Protein AF-A0A0F0FXB6-F1 (afdb_monomer)

Solvent-accessible surface area (backbone atoms only — not comparable to full-atom values): 3924 Å² total; per-residue (Å²): 135,88,76,64,39,60,41,76,51,86,93,66,53,51,74,38,54,66,85,80,45,65,73,45,69,81,87,79,54,42,24,30,52,37,93,87,77,63,48,80,33,70,39,41,82,41,76,44,95,88,69,47,78,45,76,42,61,78,79,129

Structure (mmCIF, N/CA/C/O backbone):
data_AF-A0A0F0FXB6-F1
#
_entry.id   AF-A0A0F0FXB6-F1
#
loop_
_atom_site.group_PDB
_atom_site.id
_atom_site.type_symbol
_atom_site.label_atom_id
_atom_site.label_alt_id
_atom_site.label_comp_id
_atom_site.label_asym_id
_atom_site.label_entity_id
_atom_site.label_seq_id
_atom_site.pdbx_PDB_ins_code
_atom_site.Cartn_x
_atom_site.Cartn_y
_atom_site.Cartn_z
_atom_site.occupancy
_atom_site.B_iso_or_equiv
_atom_site.auth_seq_id
_atom_site.auth_comp_id
_atom_site.auth_asym_id
_atom_site.auth_atom_id
_atom_site.pdbx_PDB_model_num
ATOM 1 N N . MET A 1 1 ? -17.785 0.450 -8.485 1.00 48.22 1 MET A N 1
ATOM 2 C CA . MET A 1 1 ? -16.416 0.776 -8.944 1.00 48.22 1 MET A CA 1
ATOM 3 C C . MET A 1 1 ? -15.415 0.172 -7.978 1.00 48.22 1 MET A C 1
ATOM 5 O O . MET A 1 1 ? -15.459 0.489 -6.796 1.00 48.22 1 MET A O 1
ATOM 9 N N . LYS A 1 2 ? -14.575 -0.748 -8.453 1.00 57.72 2 LYS A N 1
ATOM 10 C CA . LYS A 1 2 ? -13.550 -1.399 -7.637 1.00 57.72 2 LYS A CA 1
ATOM 11 C C . LYS A 1 2 ? -12.352 -0.450 -7.543 1.00 57.72 2 LYS A C 1
ATOM 13 O O . LYS A 1 2 ? -11.774 -0.101 -8.567 1.00 57.72 2 LYS A O 1
ATOM 18 N N . MET A 1 3 ? -12.068 0.059 -6.346 1.00 75.56 3 MET A N 1
ATOM 19 C CA . MET A 1 3 ? -10.985 1.021 -6.140 1.00 75.56 3 MET A CA 1
ATOM 20 C C . MET A 1 3 ? -9.686 0.232 -5.975 1.00 75.56 3 MET A C 1
ATOM 22 O O . MET A 1 3 ? -9.483 -0.390 -4.938 1.00 75.56 3 MET A O 1
ATOM 26 N N . PHE A 1 4 ? -8.848 0.202 -7.005 1.00 89.19 4 PHE A N 1
ATOM 27 C CA . PHE A 1 4 ? -7.532 -0.430 -6.925 1.00 89.19 4 PHE A CA 1
ATOM 28 C C . PHE A 1 4 ? -6.517 0.530 -6.313 1.00 89.19 4 PHE A C 1
ATOM 30 O O . PHE A 1 4 ? -6.604 1.746 -6.501 1.00 89.19 4 PHE A O 1
ATOM 37 N N . PHE A 1 5 ? -5.532 -0.022 -5.615 1.00 92.19 5 PHE A N 1
ATOM 38 C CA . PHE A 1 5 ? -4.326 0.707 -5.260 1.00 92.19 5 PHE A CA 1
ATOM 39 C C . PHE A 1 5 ? -3.283 0.523 -6.356 1.00 92.19 5 PHE A C 1
ATOM 41 O O . PHE A 1 5 ? -3.168 -0.542 -6.945 1.00 92.19 5 PHE A O 1
ATOM 48 N N . THR A 1 6 ? -2.519 1.562 -6.648 1.00 92.75 6 THR A N 1
ATOM 49 C CA . THR A 1 6 ? -1.439 1.559 -7.632 1.00 92.75 6 THR A CA 1
ATOM 50 C C . THR A 1 6 ? -0.140 1.905 -6.926 1.00 92.75 6 THR A C 1
ATOM 52 O O . THR A 1 6 ? -0.077 2.860 -6.151 1.00 92.75 6 THR A O 1
ATOM 55 N N . CYS A 1 7 ? 0.916 1.137 -7.175 1.00 93.75 7 CYS A N 1
ATOM 56 C CA . CYS A 1 7 ? 2.229 1.493 -6.667 1.00 93.75 7 CYS A CA 1
ATOM 57 C C . CYS A 1 7 ? 2.704 2.814 -7.299 1.00 93.75 7 CYS A C 1
ATOM 59 O O . CYS A 1 7 ? 2.749 2.939 -8.517 1.00 93.75 7 CYS A O 1
ATOM 61 N N . GLN A 1 8 ? 3.078 3.795 -6.480 1.00 91.38 8 GLN A N 1
ATOM 62 C CA . GLN A 1 8 ? 3.567 5.109 -6.908 1.00 91.38 8 GLN A CA 1
ATOM 63 C C . GLN A 1 8 ? 5.057 5.109 -7.272 1.00 91.38 8 GLN A C 1
ATOM 65 O O . GLN A 1 8 ? 5.568 6.111 -7.768 1.00 91.38 8 GLN A O 1
ATOM 70 N N . ASN A 1 9 ? 5.766 3.995 -7.058 1.00 92.06 9 ASN A N 1
ATOM 71 C CA . ASN A 1 9 ? 7.122 3.840 -7.566 1.00 92.06 9 ASN A CA 1
ATOM 72 C C . ASN A 1 9 ? 7.084 3.775 -9.102 1.00 92.06 9 ASN A C 1
ATOM 74 O O . ASN A 1 9 ? 6.487 2.845 -9.652 1.00 92.06 9 ASN A O 1
ATOM 78 N N . GLN A 1 10 ? 7.728 4.740 -9.770 1.00 88.62 10 GLN A N 1
ATOM 79 C CA . GLN A 1 10 ? 7.686 4.902 -11.230 1.00 88.62 10 GLN A CA 1
ATOM 80 C C . GLN A 1 10 ? 8.117 3.638 -11.982 1.00 88.62 10 GLN A C 1
ATOM 82 O O . GLN A 1 10 ? 7.530 3.316 -13.005 1.00 88.62 10 GLN A O 1
ATOM 87 N N . SER A 1 11 ? 9.077 2.880 -11.448 1.00 93.00 11 SER A N 1
ATOM 88 C CA . SER A 1 11 ? 9.555 1.644 -12.079 1.00 93.00 11 SER A CA 1
ATOM 89 C C . SER A 1 11 ? 8.635 0.433 -11.873 1.00 93.00 11 SER A C 1
ATOM 91 O O . SER A 1 11 ? 8.849 -0.594 -12.502 1.00 93.00 11 SER A O 1
ATOM 93 N N . CYS A 1 12 ? 7.658 0.502 -10.959 1.00 94.12 12 CYS A N 1
ATOM 94 C CA . CYS A 1 12 ? 6.820 -0.644 -10.583 1.00 94.12 12 CYS A CA 1
ATOM 95 C C . CYS A 1 12 ? 5.383 -0.507 -11.092 1.00 94.12 12 CYS A C 1
ATOM 97 O O . CYS A 1 12 ? 4.890 -1.407 -11.765 1.00 94.12 12 CYS A O 1
ATOM 99 N N . GLN A 1 13 ? 4.690 0.580 -10.723 1.00 92.12 13 GLN A N 1
ATOM 100 C CA . GLN A 1 13 ? 3.318 0.916 -11.156 1.00 92.12 13 GLN A CA 1
ATOM 101 C C . GLN A 1 13 ? 2.259 -0.206 -11.060 1.00 92.12 13 GLN A C 1
ATOM 103 O O . GLN A 1 13 ? 1.159 -0.090 -11.603 1.00 92.12 13 GLN A O 1
ATOM 108 N N . THR A 1 14 ? 2.548 -1.287 -10.331 1.00 93.69 14 TH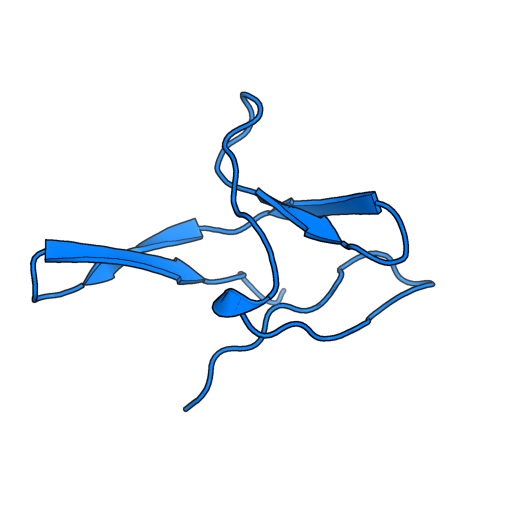R A N 1
ATOM 109 C CA . THR A 1 14 ? 1.670 -2.456 -10.231 1.00 93.69 14 THR A CA 1
ATOM 110 C C . THR A 1 14 ? 0.388 -2.100 -9.483 1.00 93.69 14 THR A C 1
ATO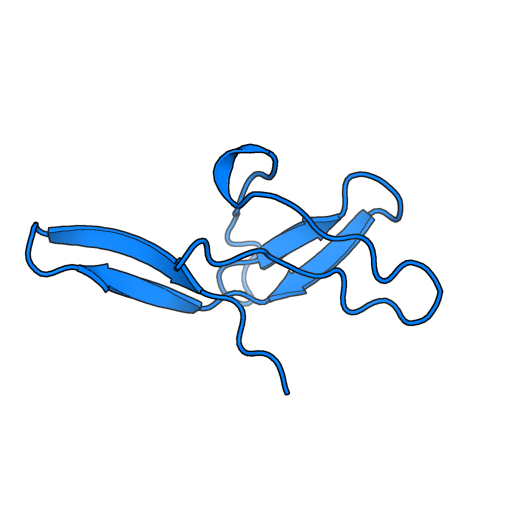M 112 O O . THR A 1 14 ? 0.418 -1.344 -8.505 1.00 93.69 14 THR A O 1
ATOM 115 N N . ARG A 1 15 ? -0.739 -2.656 -9.936 1.00 93.19 15 ARG A N 1
ATOM 116 C CA . ARG A 1 15 ? -2.055 -2.473 -9.317 1.00 93.19 15 ARG A CA 1
ATOM 117 C C . ARG A 1 15 ? -2.364 -3.607 -8.346 1.00 93.19 15 ARG A C 1
ATOM 119 O O . ARG A 1 15 ? -2.036 -4.754 -8.617 1.00 93.19 15 ARG A O 1
ATOM 126 N N . TRP A 1 16 ? -3.037 -3.270 -7.257 1.00 93.06 16 TRP A N 1
ATOM 127 C CA . TRP A 1 16 ? -3.392 -4.167 -6.166 1.00 93.06 16 TRP A CA 1
ATOM 128 C C . TRP A 1 16 ? -4.858 -3.997 -5.799 1.00 93.06 16 TRP A C 1
ATOM 130 O O . TRP A 1 16 ? -5.371 -2.873 -5.743 1.00 93.06 16 TRP A O 1
ATOM 140 N N . ASP A 1 17 ? -5.536 -5.107 -5.522 1.00 91.06 17 ASP A N 1
ATOM 141 C CA . ASP A 1 17 ? -6.788 -5.054 -4.780 1.00 91.06 17 ASP A CA 1
ATOM 142 C C . ASP A 1 17 ? -6.470 -4.611 -3.340 1.00 91.06 17 ASP A C 1
ATOM 144 O O . ASP A 1 17 ? -5.501 -5.102 -2.756 1.00 91.06 17 ASP A O 1
ATOM 148 N N . PRO A 1 18 ? -7.259 -3.715 -2.723 1.00 88.50 18 PRO A N 1
ATOM 149 C CA . PRO A 1 18 ? -7.106 -3.386 -1.309 1.00 88.50 18 PRO A CA 1
ATOM 150 C C . PRO A 1 18 ? -7.123 -4.603 -0.375 1.00 88.50 18 PRO A C 1
ATOM 152 O O . PRO A 1 18 ? -6.615 -4.507 0.736 1.00 88.50 18 PRO A O 1
ATOM 155 N N . LYS A 1 19 ? -7.715 -5.727 -0.804 1.00 89.38 19 LYS A N 1
ATOM 156 C CA . LYS A 1 19 ? -7.715 -6.995 -0.060 1.00 89.38 19 LYS A CA 1
ATOM 157 C C . LYS A 1 19 ? -6.389 -7.755 -0.137 1.00 89.38 19 LYS A C 1
ATOM 159 O O . LYS A 1 19 ? -6.096 -8.523 0.772 1.00 89.38 19 LYS A O 1
ATOM 164 N N . ASP A 1 20 ? -5.604 -7.533 -1.189 1.00 91.81 20 ASP A N 1
ATOM 165 C CA . ASP A 1 20 ? -4.350 -8.253 -1.446 1.00 91.81 20 ASP A CA 1
ATOM 166 C C . ASP A 1 20 ? -3.146 -7.603 -0.750 1.00 91.81 20 ASP A C 1
ATOM 168 O O . ASP A 1 20 ? -2.033 -8.126 -0.789 1.00 91.81 20 ASP A O 1
ATOM 172 N N . VAL A 1 21 ? -3.342 -6.441 -0.121 1.00 91.62 21 VAL A N 1
ATOM 173 C CA . VAL A 1 21 ? -2.275 -5.696 0.548 1.00 91.62 21 VAL A CA 1
ATOM 174 C C . VAL A 1 21 ? -2.676 -5.301 1.957 1.00 91.62 21 VAL A C 1
ATOM 176 O O . VAL A 1 21 ? -3.813 -4.933 2.239 1.00 91.62 21 VAL A O 1
ATOM 179 N N . THR A 1 22 ? -1.710 -5.334 2.869 1.00 91.56 22 THR A N 1
ATOM 180 C CA . THR A 1 22 ? -1.922 -4.868 4.237 1.00 91.56 22 THR A CA 1
ATOM 181 C C . THR A 1 22 ? -1.640 -3.374 4.331 1.00 91.56 22 THR A C 1
ATOM 183 O O . THR A 1 22 ? -0.538 -2.920 4.016 1.00 91.56 22 THR A O 1
ATOM 186 N N . VAL A 1 23 ? -2.625 -2.619 4.815 1.00 91.25 23 VAL A N 1
ATOM 187 C CA . VAL A 1 23 ? -2.449 -1.219 5.209 1.00 91.25 23 VAL A CA 1
ATOM 188 C C . VAL A 1 23 ? -2.003 -1.175 6.667 1.00 91.25 23 VAL A C 1
ATOM 190 O O . VAL A 1 23 ? -2.626 -1.797 7.526 1.00 91.25 23 VAL A O 1
ATOM 193 N N . LYS A 1 24 ? -0.922 -0.450 6.948 1.00 90.94 24 LYS A N 1
ATOM 194 C CA . LYS A 1 24 ? -0.395 -0.227 8.298 1.00 90.94 24 LYS A CA 1
ATOM 195 C C . LYS A 1 24 ? -0.083 1.249 8.490 1.00 90.94 24 LYS A C 1
ATOM 197 O O . LYS A 1 24 ? 0.281 1.933 7.538 1.00 90.94 24 LYS A O 1
ATOM 202 N N . ASP A 1 25 ? -0.214 1.721 9.721 1.00 88.69 25 ASP A N 1
ATOM 203 C CA . ASP A 1 25 ? 0.322 3.018 10.114 1.00 88.69 25 ASP A CA 1
ATOM 204 C C . ASP A 1 25 ? 1.764 2.824 10.602 1.00 88.69 25 ASP A C 1
ATOM 206 O O . ASP A 1 25 ? 2.009 2.039 11.517 1.00 88.69 25 ASP A O 1
ATOM 210 N N . GLU A 1 26 ? 2.723 3.477 9.944 1.00 86.44 26 GLU A N 1
ATOM 211 C CA . GLU A 1 26 ? 4.14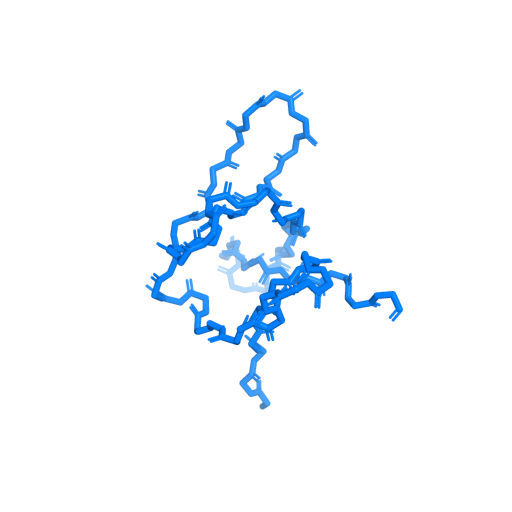9 3.431 10.310 1.00 86.44 26 GLU A CA 1
ATOM 212 C C . GLU A 1 26 ? 4.624 4.779 10.899 1.00 86.44 26 GLU A C 1
ATOM 214 O O . GLU A 1 26 ? 5.780 5.162 10.720 1.00 86.44 26 GLU A O 1
ATOM 219 N N . GLY A 1 27 ? 3.733 5.538 11.552 1.00 83.62 27 GLY A N 1
ATOM 220 C CA . GLY A 1 27 ? 4.040 6.837 12.169 1.00 83.62 27 GLY A CA 1
ATOM 221 C C . GLY A 1 27 ? 3.939 8.047 11.229 1.00 83.62 27 GLY A C 1
ATOM 222 O O . GLY A 1 27 ? 4.270 9.161 11.622 1.00 83.62 27 GLY A O 1
ATOM 223 N N . GLN A 1 28 ? 3.488 7.843 9.986 1.00 79.50 28 GLN A N 1
ATOM 224 C CA . GLN A 1 28 ? 3.314 8.883 8.952 1.00 79.50 28 GLN A CA 1
ATOM 225 C C . GLN A 1 28 ? 1.904 8.863 8.335 1.00 79.50 28 GLN A C 1
ATOM 227 O O . GLN A 1 28 ? 1.668 9.459 7.283 1.00 79.50 28 GLN A O 1
ATOM 232 N N . GLY A 1 29 ? 0.971 8.152 8.969 1.00 87.44 29 GLY A N 1
ATOM 233 C CA . GLY A 1 29 ? -0.334 7.838 8.406 1.00 87.44 29 GLY A CA 1
ATOM 234 C C . GLY A 1 29 ? -0.392 6.434 7.788 1.00 87.44 29 GLY A C 1
ATOM 235 O O . GLY A 1 29 ? 0.633 5.753 7.637 1.00 87.44 29 GLY A O 1
ATOM 236 N N . PRO A 1 30 ? -1.600 5.989 7.403 1.00 92.50 30 PRO A N 1
ATOM 237 C CA . PRO A 1 30 ? -1.800 4.666 6.847 1.00 92.50 30 PRO A CA 1
ATOM 238 C C . PRO A 1 30 ? -1.194 4.567 5.448 1.00 92.50 30 PRO A C 1
ATOM 240 O O . PRO A 1 30 ? -1.448 5.380 4.559 1.00 92.50 30 PRO A O 1
ATOM 243 N N . LEU A 1 31 ? -0.408 3.523 5.235 1.00 93.19 31 LEU A N 1
ATOM 244 C CA . LEU A 1 31 ? 0.222 3.211 3.962 1.00 93.19 31 LEU A CA 1
ATOM 245 C C . LEU A 1 31 ? 0.182 1.706 3.719 1.00 93.19 31 LEU A C 1
ATOM 247 O O . LEU A 1 31 ? 0.112 0.915 4.659 1.00 93.19 31 LEU A O 1
ATOM 251 N N . PHE A 1 32 ? 0.259 1.297 2.458 1.00 93.19 32 PHE A N 1
ATOM 252 C CA . PHE A 1 32 ? 0.565 -0.092 2.120 1.00 93.19 32 PHE A CA 1
ATOM 253 C C . PHE A 1 32 ? 1.960 -0.185 1.507 1.00 93.19 32 PHE A C 1
ATOM 255 O O . PHE A 1 32 ? 2.431 0.725 0.814 1.00 93.19 32 PHE A O 1
ATOM 262 N N . ARG A 1 33 ? 2.633 -1.307 1.754 1.00 93.44 33 ARG A N 1
ATOM 263 C CA . ARG A 1 33 ? 3.892 -1.642 1.086 1.00 93.44 33 ARG A CA 1
ATOM 264 C C . ARG A 1 33 ? 3.577 -2.452 -0.157 1.00 93.44 33 ARG A C 1
ATOM 266 O O . ARG A 1 33 ? 2.803 -3.400 -0.090 1.00 93.44 33 ARG A O 1
ATOM 273 N N . CYS A 1 34 ? 4.150 -2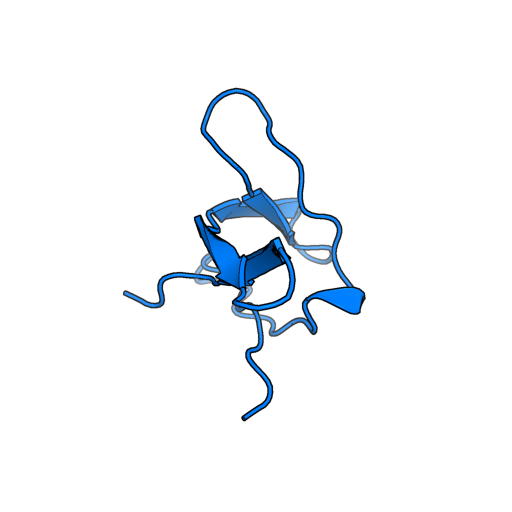.065 -1.292 1.00 93.94 34 CYS A N 1
ATOM 274 C CA . CYS A 1 34 ? 3.986 -2.835 -2.518 1.00 93.94 34 CYS A CA 1
ATOM 275 C C . CYS A 1 34 ? 4.655 -4.213 -2.353 1.00 93.94 34 CYS A C 1
ATOM 277 O O . CYS A 1 34 ? 5.857 -4.241 -2.096 1.00 93.94 34 CYS A O 1
ATOM 279 N N . PRO A 1 35 ? 3.942 -5.336 -2.554 1.00 94.38 35 PRO A N 1
ATOM 280 C CA . PRO A 1 35 ? 4.522 -6.678 -2.440 1.00 94.38 35 PRO A CA 1
ATOM 281 C C . PRO A 1 35 ? 5.694 -6.954 -3.393 1.00 94.38 35 PRO A C 1
ATOM 283 O O . PRO A 1 35 ? 6.518 -7.812 -3.107 1.00 94.38 35 PRO A O 1
ATOM 286 N N . VAL A 1 36 ? 5.785 -6.225 -4.511 1.00 94.12 36 VAL A N 1
ATOM 287 C CA . VAL A 1 36 ? 6.826 -6.427 -5.535 1.00 94.12 36 VAL A CA 1
ATOM 288 C C . VAL A 1 36 ? 8.084 -5.605 -5.258 1.00 94.12 36 VAL A C 1
ATOM 290 O O . VAL A 1 3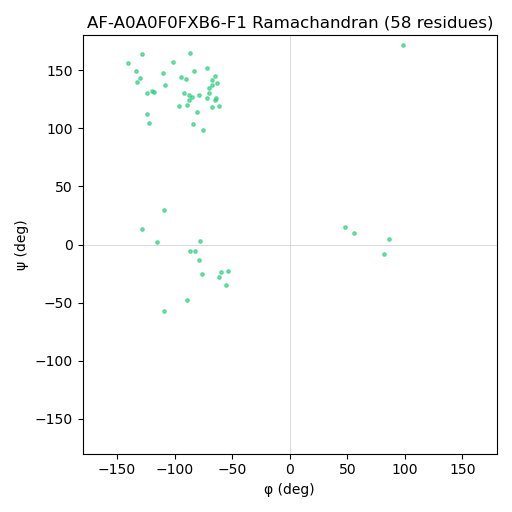6 ? 9.187 -6.129 -5.326 1.00 94.12 36 VAL A O 1
ATOM 293 N N . CYS A 1 37 ? 7.947 -4.310 -4.955 1.00 94.62 37 CYS A N 1
ATOM 294 C CA . CYS A 1 37 ? 9.097 -3.400 -4.831 1.00 94.62 37 CYS A CA 1
ATOM 295 C C . CYS A 1 37 ? 9.307 -2.841 -3.416 1.00 94.62 37 CYS A C 1
ATOM 297 O O . CYS A 1 37 ? 10.166 -1.986 -3.217 1.00 94.62 37 CYS A O 1
ATOM 299 N N . ASN A 1 38 ? 8.485 -3.257 -2.447 1.00 92.69 38 ASN A N 1
ATOM 300 C CA . ASN A 1 38 ? 8.475 -2.808 -1.049 1.00 92.69 38 ASN A CA 1
ATOM 301 C C . ASN A 1 38 ? 8.325 -1.285 -0.835 1.00 92.69 38 ASN A C 1
ATOM 303 O O . ASN A 1 38 ? 8.452 -0.783 0.286 1.00 92.69 38 ASN A O 1
ATOM 307 N N . SER A 1 39 ? 8.025 -0.536 -1.900 1.00 93.06 39 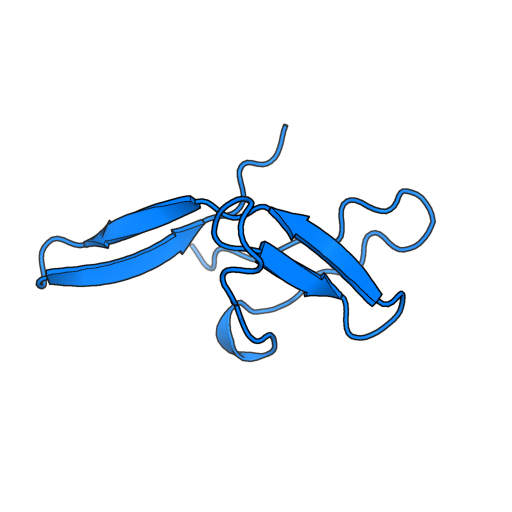SER A N 1
ATOM 308 C CA . SER A 1 39 ? 7.813 0.906 -1.834 1.00 93.06 39 SER A CA 1
ATOM 309 C C . SER A 1 39 ? 6.581 1.232 -0.988 1.00 93.06 39 SER A C 1
ATOM 311 O O . SER A 1 39 ? 5.594 0.488 -0.991 1.00 93.06 39 SER A O 1
ATOM 313 N N . ARG A 1 40 ? 6.649 2.347 -0.259 1.00 92.94 40 ARG A N 1
ATOM 314 C CA . ARG A 1 40 ? 5.582 2.837 0.619 1.00 92.94 40 ARG A CA 1
ATOM 315 C C . ARG A 1 40 ? 4.586 3.645 -0.201 1.00 92.94 40 ARG A C 1
ATOM 317 O O . ARG A 1 40 ? 4.969 4.583 -0.890 1.00 92.94 40 ARG A O 1
ATOM 324 N N . ASN A 1 41 ? 3.312 3.291 -0.103 1.00 92.25 41 ASN A N 1
ATOM 325 C CA . ASN A 1 41 ? 2.236 3.919 -0.856 1.00 92.25 41 ASN A CA 1
ATOM 326 C C . ASN A 1 41 ? 1.194 4.466 0.125 1.00 92.25 41 ASN A C 1
ATOM 328 O O . ASN A 1 41 ? 0.445 3.675 0.708 1.00 92.25 41 ASN A O 1
ATOM 332 N N . PRO A 1 42 ? 1.150 5.792 0.338 1.00 91.94 42 PRO A N 1
ATOM 333 C CA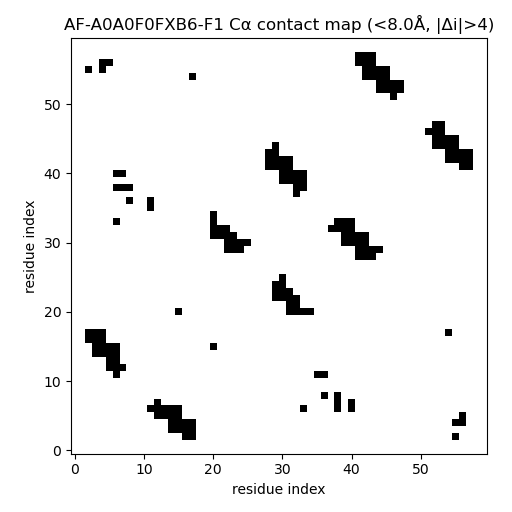 . PRO A 1 42 ? 0.213 6.408 1.266 1.00 91.94 42 PRO A CA 1
ATOM 334 C C . PRO A 1 42 ? -1.234 6.195 0.829 1.00 91.94 42 PRO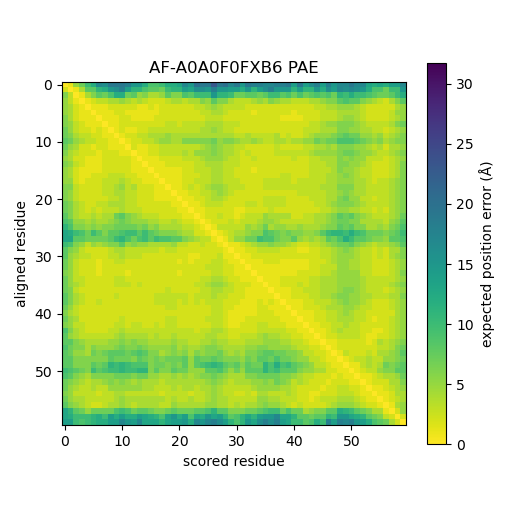 A C 1
ATOM 336 O O . PRO A 1 42 ? -1.575 6.328 -0.350 1.00 91.94 42 PRO A O 1
ATOM 339 N N . VAL A 1 43 ? -2.099 5.911 1.794 1.00 91.94 43 VAL A N 1
ATOM 340 C CA . VAL A 1 43 ? -3.548 5.842 1.611 1.00 91.94 43 VAL A CA 1
ATOM 341 C C . VAL A 1 43 ? -4.227 6.709 2.660 1.00 91.94 43 VAL A C 1
ATOM 343 O O . VAL A 1 43 ? -3.627 7.128 3.641 1.00 91.94 43 VAL A O 1
ATOM 346 N N . VAL A 1 44 ? -5.495 7.026 2.439 1.00 90.00 44 VAL A N 1
ATOM 347 C CA . VAL A 1 44 ? -6.277 7.857 3.352 1.00 90.00 44 VAL A CA 1
ATOM 348 C C . VAL A 1 44 ? -7.443 7.025 3.873 1.00 90.00 44 VAL A C 1
ATOM 350 O O . VAL A 1 44 ? -8.124 6.382 3.064 1.00 90.00 44 VAL A O 1
ATOM 353 N N . PRO A 1 45 ? -7.684 7.002 5.196 1.00 89.69 45 PRO A N 1
ATOM 354 C CA . PRO A 1 45 ? -8.845 6.333 5.747 1.00 89.69 45 PRO A CA 1
ATOM 355 C C . PRO A 1 45 ? -10.095 7.133 5.374 1.00 89.69 45 PRO A C 1
ATOM 357 O O . PRO A 1 45 ? -10.146 8.356 5.490 1.00 89.69 45 PRO A O 1
ATOM 360 N N . GLN A 1 46 ? -11.114 6.426 4.921 1.00 87.56 46 GLN A N 1
ATOM 361 C CA . GLN A 1 46 ? -12.425 6.947 4.600 1.00 87.56 46 GLN A CA 1
ATOM 362 C C . GLN A 1 46 ? -13.442 6.161 5.419 1.00 87.56 46 GLN A C 1
ATOM 364 O O . GLN A 1 46 ? -13.654 4.964 5.207 1.00 87.56 46 GLN A O 1
ATOM 369 N N . ARG A 1 47 ? -14.070 6.853 6.368 1.00 89.06 47 ARG A N 1
ATOM 370 C CA . ARG A 1 47 ? -15.156 6.290 7.162 1.00 89.06 47 ARG A CA 1
ATOM 371 C C . ARG A 1 47 ? -16.389 6.157 6.275 1.00 89.06 47 ARG A C 1
ATOM 373 O O . ARG A 1 47 ? -16.790 7.116 5.616 1.00 89.06 47 ARG A O 1
ATOM 380 N N . LYS A 1 48 ? -16.950 4.956 6.212 1.00 87.06 48 LYS A N 1
ATOM 381 C CA . LYS A 1 48 ? -18.191 4.679 5.492 1.00 87.06 48 LYS A CA 1
ATOM 382 C C . LYS A 1 48 ? -19.404 4.942 6.381 1.00 87.06 48 LYS A C 1
ATOM 384 O O . LYS A 1 48 ? -19.288 5.045 7.601 1.00 87.06 48 LYS A O 1
ATOM 389 N N . ALA A 1 49 ? -20.573 5.023 5.747 1.00 87.94 49 ALA A N 1
ATOM 390 C CA . ALA A 1 49 ? -21.854 5.222 6.424 1.00 87.94 49 ALA A CA 1
ATOM 391 C C . ALA A 1 49 ? -22.208 4.080 7.397 1.00 87.94 49 ALA A C 1
ATOM 393 O O . ALA A 1 49 ? -22.867 4.319 8.398 1.00 87.94 49 ALA A O 1
ATOM 394 N N . ASP A 1 50 ? -21.719 2.864 7.138 1.00 89.44 50 ASP A N 1
ATOM 395 C CA . ASP A 1 50 ? -21.866 1.692 8.016 1.00 89.44 50 ASP A CA 1
ATOM 396 C C . ASP A 1 50 ? -20.901 1.699 9.223 1.00 89.44 50 ASP A C 1
ATOM 398 O O . ASP A 1 50 ? -20.850 0.743 9.990 1.00 89.44 50 ASP A O 1
ATOM 402 N N . GLY A 1 51 ? -20.103 2.760 9.387 1.00 86.44 51 GLY A N 1
ATOM 403 C CA . GLY A 1 51 ? -19.105 2.888 10.447 1.00 86.44 51 GLY A CA 1
ATOM 404 C C . GLY A 1 51 ? -17.774 2.186 10.166 1.00 86.44 51 GLY A C 1
ATOM 405 O O . GL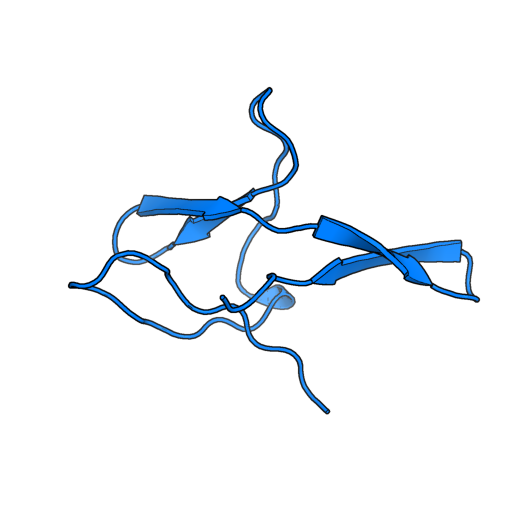Y A 1 51 ? -16.814 2.426 10.902 1.00 86.44 51 GLY A O 1
ATOM 406 N N . SER A 1 52 ? -17.669 1.387 9.098 1.00 87.94 52 SER A N 1
ATOM 407 C CA . SER A 1 52 ? -16.421 0.726 8.712 1.00 87.94 52 SER A CA 1
ATOM 408 C C . SER A 1 52 ? -15.396 1.718 8.151 1.00 87.94 52 SER A C 1
ATOM 410 O O . SER A 1 52 ? -15.734 2.762 7.580 1.00 87.94 52 SER A O 1
ATOM 412 N N . ILE A 1 53 ? -14.112 1.390 8.302 1.00 87.19 53 ILE A N 1
ATOM 413 C CA . ILE A 1 53 ? -13.013 2.146 7.696 1.00 87.19 53 ILE A CA 1
ATOM 414 C C . ILE A 1 53 ? -12.624 1.458 6.389 1.00 87.19 53 ILE A C 1
ATOM 416 O O . ILE A 1 53 ? -12.199 0.306 6.384 1.00 87.19 53 ILE A O 1
ATOM 420 N N . ALA A 1 54 ? -12.754 2.170 5.272 1.00 88.31 54 ALA A N 1
ATOM 421 C CA . ALA A 1 54 ? -12.089 1.807 4.026 1.00 88.31 54 ALA A CA 1
ATOM 422 C C . ALA A 1 54 ? -10.862 2.683 3.817 1.00 88.31 54 ALA A C 1
ATOM 424 O O . ALA A 1 54 ? -10.792 3.798 4.318 1.00 88.31 54 ALA A O 1
ATOM 425 N N . TYR A 1 55 ? -9.915 2.205 3.023 1.00 89.81 55 TYR A N 1
ATOM 426 C CA . TYR A 1 55 ? -8.766 2.999 2.614 1.00 89.81 55 TYR A CA 1
ATOM 427 C C . TYR A 1 55 ? -8.895 3.364 1.142 1.00 89.81 55 TYR A C 1
ATOM 429 O O . TYR A 1 55 ? -9.278 2.536 0.314 1.00 89.81 55 TYR A O 1
ATOM 437 N N . LYS A 1 56 ? -8.578 4.615 0.816 1.00 88.31 56 LYS A N 1
ATOM 438 C CA . LYS A 1 56 ? -8.542 5.115 -0.555 1.00 88.31 56 LYS A CA 1
ATOM 439 C C . LYS A 1 56 ? -7.168 5.695 -0.836 1.00 88.31 56 LYS A C 1
ATOM 441 O O . LYS A 1 56 ? -6.674 6.530 -0.081 1.00 88.31 56 LYS A O 1
ATOM 446 N N . GLN A 1 57 ? -6.565 5.292 -1.946 1.00 88.75 57 GLN A N 1
ATOM 447 C CA . GLN A 1 57 ? -5.369 5.959 -2.430 1.00 88.75 57 GLN A CA 1
ATOM 448 C C . GLN A 1 57 ? -5.770 7.255 -3.139 1.00 88.75 57 GLN A C 1
ATOM 450 O O . GLN A 1 57 ? -6.639 7.246 -4.013 1.00 88.75 57 GLN A O 1
ATOM 455 N N . ARG A 1 58 ? -5.156 8.381 -2.761 1.00 76.31 58 ARG A N 1
ATOM 456 C CA . ARG A 1 58 ? -5.259 9.610 -3.552 1.00 76.31 58 ARG A CA 1
ATOM 457 C C . ARG A 1 58 ? -4.353 9.434 -4.769 1.00 76.31 58 ARG A C 1
ATOM 459 O O . ARG A 1 58 ? -3.139 9.573 -4.659 1.00 76.31 58 ARG A O 1
ATOM 466 N N . THR A 1 59 ? -4.926 9.064 -5.908 1.00 63.72 59 THR A N 1
ATOM 467 C CA . THR A 1 59 ? -4.260 9.254 -7.200 1.00 63.72 59 THR A CA 1
ATOM 468 C C . THR A 1 59 ? -4.049 10.753 -7.376 1.00 63.72 59 THR A C 1
ATOM 470 O O . THR A 1 59 ? -5.017 11.511 -7.287 1.00 63.72 59 THR A O 1
ATOM 473 N N . ARG A 1 60 ? -2.783 11.165 -7.490 1.00 54.53 60 ARG A N 1
ATOM 474 C CA . ARG A 1 60 ? -2.422 12.518 -7.917 1.00 54.53 60 ARG A CA 1
ATOM 475 C C . ARG A 1 60 ? -2.859 12.740 -9.356 1.00 54.53 60 ARG A C 1
ATOM 477 O O . ARG A 1 60 ? -2.849 11.741 -10.110 1.00 54.53 60 ARG A O 1
#

Sequence (60 aa):
MKMFFTCQNQSCQTRWDPKDVTVKDEGQGPLFRCPVCNSRNPVVPQRKADGSIAYKQRTR

pLDDT: mean 87.81, std 9.43, range [48.22, 94.62]

Nearest PDB structures (foldseek):
  6cfk-assembly1_1Y  TM=5.483E-01  e=5.527E+00  Thermus thermophilus HB8
  6ope-assembly1_RY  TM=3.100E-01  e=4.895E+00  Thermus thermophilus HB8
  8rdw-assembly1_TI  TM=3.032E-01  e=6.241E+00  Psychrobacter urativorans

Secondary structure (DSSP, 8-state):
----EE---TTT--EE-TTTS-EEE-SSSEEEE-TTT--EEE-EEEE-TTSPEEEE----

Mean predicted aligned error: 4.24 Å

Radius of gyration: 11.41 Å; Cα contacts (8 Å, |Δi|>4): 96; chains: 1; bounding box: 31×21×24 Å

Foldseek 3Di:
DQAWDFDPPPVGRDIHRPVRWDWDDPPPATWTQDPPPRDTFHWDWDQDPVRDTDTHGPDD